Protein AF-A0A9D1EQZ9-F1 (afdb_monomer_lite)

Organism: NCBI:txid2840858

pLDDT: mean 74.22, std 6.94, range [53.31, 83.31]

Radius of gyration: 10.65 Å; chains: 1; bounding box: 25×18×27 Å

Sequence (60 aa):
KTRAFYGCSKLKSVKISSSKIKTAGSQCFGKISSKAVVKAPAKKAAAYKKLFKYSRIQKA

Foldseek 3Di:
DQAQCAQVAVAAEAEDPDPPDPAHHQNNCHNYHPNHAYAYAPVCLVVVVVRHVDPHYDHD

Secondary structure (DSSP, 8-state):
---SSTT-TT--EEE---S------TTTTTT--TT-EEEE-TTTHHHHHHHS--TTEEE-

Structure (mmCIF, N/CA/C/O backbone):
data_AF-A0A9D1EQZ9-F1
#
_entry.id   AF-A0A9D1EQZ9-F1
#
loop_
_atom_site.group_PDB
_atom_site.id
_atom_site.type_symbol
_atom_site.label_atom_id
_atom_site.label_alt_id
_atom_site.label_comp_id
_atom_site.label_asym_id
_atom_site.label_entity_id
_atom_site.label_seq_id
_atom_site.pdbx_PDB_ins_code
_atom_site.Cartn_x
_atom_site.Cartn_y
_atom_site.Cartn_z
_atom_site.occupancy
_atom_site.B_iso_or_equiv
_atom_site.auth_seq_id
_atom_site.auth_comp_id
_atom_site.auth_asym_id
_atom_site.auth_atom_id
_atom_site.pdbx_PDB_model_num
ATOM 1 N N . LYS A 1 1 ? 13.837 0.250 10.235 1.00 53.31 1 LYS A N 1
ATOM 2 C CA . LYS A 1 1 ? 12.578 0.270 11.029 1.00 53.31 1 LYS A CA 1
ATOM 3 C C . LYS A 1 1 ? 11.467 -0.414 10.235 1.00 53.31 1 LYS A C 1
ATOM 5 O O . LYS A 1 1 ? 11.302 -0.097 9.066 1.00 53.31 1 LYS A O 1
ATOM 10 N N . THR A 1 2 ? 10.749 -1.364 10.834 1.00 69.75 2 THR A N 1
ATOM 11 C CA . THR A 1 2 ? 9.770 -2.238 10.149 1.00 69.75 2 THR A CA 1
ATOM 12 C C . THR A 1 2 ? 8.323 -1.732 10.189 1.00 69.75 2 THR A C 1
ATOM 14 O O . THR A 1 2 ? 7.496 -2.209 9.417 1.00 69.75 2 THR A O 1
ATOM 17 N N . ARG A 1 3 ? 8.019 -0.765 11.066 1.00 78.75 3 ARG A N 1
ATOM 18 C CA . ARG A 1 3 ? 6.681 -0.217 11.343 1.00 78.75 3 ARG A CA 1
ATOM 19 C C . ARG A 1 3 ? 6.727 1.316 11.265 1.00 78.75 3 ARG A C 1
ATOM 21 O O . ARG A 1 3 ? 7.124 1.954 12.231 1.00 78.75 3 ARG A O 1
ATOM 28 N N . ALA A 1 4 ? 6.403 1.898 10.109 1.00 78.00 4 ALA A N 1
ATOM 29 C CA . ALA A 1 4 ? 6.445 3.352 9.898 1.00 78.00 4 ALA A CA 1
ATOM 30 C C . ALA A 1 4 ? 5.097 4.036 10.192 1.00 78.00 4 ALA A C 1
ATOM 32 O O . ALA A 1 4 ? 5.054 5.034 10.897 1.00 78.00 4 ALA A O 1
ATOM 33 N N . PHE A 1 5 ? 3.999 3.461 9.695 1.00 79.25 5 PHE A N 1
ATOM 34 C CA . PHE A 1 5 ? 2.623 3.953 9.843 1.00 79.25 5 PHE A CA 1
ATOM 35 C C . PHE A 1 5 ? 1.729 2.945 10.580 1.00 79.25 5 PHE A C 1
ATOM 37 O O . PHE A 1 5 ? 0.516 2.896 10.375 1.00 79.25 5 PHE A O 1
ATOM 44 N N . TYR A 1 6 ? 2.330 2.094 11.411 1.00 80.50 6 TYR A N 1
ATOM 45 C CA . TYR A 1 6 ? 1.611 1.025 12.089 1.00 80.50 6 TYR A CA 1
ATOM 46 C C . TYR A 1 6 ? 0.642 1.583 13.140 1.00 80.50 6 TYR A C 1
ATOM 48 O O . TYR A 1 6 ? 1.057 2.339 14.014 1.00 80.50 6 TYR A O 1
ATOM 56 N N . GLY A 1 7 ? -0.637 1.205 13.067 1.00 82.62 7 GLY A N 1
ATOM 57 C CA . GLY A 1 7 ? -1.682 1.686 13.985 1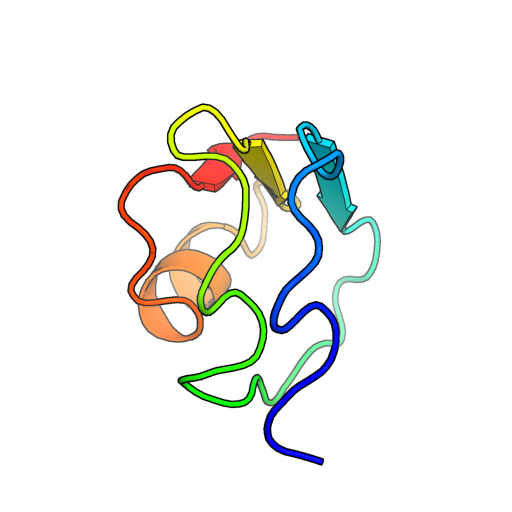.00 82.62 7 GLY A CA 1
ATOM 58 C C . GLY A 1 7 ? -2.276 3.048 13.619 1.00 82.62 7 GLY A C 1
ATOM 59 O O . GLY A 1 7 ? -3.071 3.598 14.380 1.00 82.62 7 GLY A O 1
ATOM 60 N N . CYS A 1 8 ? -1.923 3.603 12.456 1.00 81.62 8 CYS A N 1
ATOM 61 C CA . CYS A 1 8 ? -2.446 4.892 12.024 1.00 81.62 8 CYS A CA 1
ATOM 62 C C . CYS A 1 8 ? -3.849 4.743 11.402 1.00 81.62 8 CYS A C 1
ATOM 64 O O . CYS A 1 8 ? -4.018 4.656 10.185 1.00 81.62 8 CYS A O 1
ATOM 66 N N . SER A 1 9 ? -4.877 4.723 12.253 1.00 78.44 9 SER A N 1
ATOM 67 C CA . SER A 1 9 ? -6.286 4.519 11.874 1.00 78.44 9 SER A CA 1
ATOM 68 C C . SER A 1 9 ? -6.875 5.638 11.005 1.00 78.44 9 SER A C 1
ATOM 70 O O . SER A 1 9 ? -7.756 5.388 10.180 1.00 78.44 9 SER A O 1
ATOM 72 N N . LYS A 1 10 ? -6.367 6.870 11.142 1.00 83.31 10 LYS A N 1
ATOM 73 C CA . LYS A 1 10 ? -6.790 8.043 10.355 1.00 83.31 10 LYS A CA 1
ATOM 74 C C . LYS A 1 10 ? -6.064 8.172 9.008 1.00 83.31 10 LYS A C 1
ATOM 76 O O . LYS A 1 10 ? -6.456 9.001 8.187 1.00 83.31 10 LYS A O 1
ATOM 81 N N . LEU A 1 11 ? -5.029 7.367 8.756 1.00 80.88 11 LEU A N 1
ATOM 82 C CA . LEU A 1 11 ? -4.234 7.443 7.532 1.00 80.88 11 LEU A CA 1
ATOM 83 C C . LEU A 1 11 ? -5.021 6.853 6.353 1.00 80.88 11 LEU A C 1
ATOM 85 O O . LEU A 1 11 ? -5.194 5.640 6.254 1.00 80.88 11 LEU A O 1
ATOM 89 N N . LYS A 1 12 ? -5.515 7.723 5.466 1.00 81.62 12 LYS A N 1
ATOM 90 C CA . LYS A 1 12 ? -6.309 7.338 4.282 1.00 81.62 12 LYS A CA 1
ATOM 91 C C . LYS A 1 12 ? -5.555 7.493 2.959 1.00 81.62 12 LYS A C 1
ATOM 93 O O . LYS A 1 12 ? -5.921 6.856 1.980 1.00 81.62 12 LYS A O 1
ATOM 98 N N . SER A 1 13 ? -4.521 8.329 2.903 1.00 81.62 13 SER A N 1
ATOM 99 C CA . SER A 1 13 ? -3.772 8.607 1.675 1.00 81.62 13 SER A CA 1
ATOM 100 C C . SER A 1 13 ? -2.292 8.785 1.988 1.00 81.62 13 SER A C 1
ATOM 102 O O . SER A 1 13 ? -1.940 9.526 2.902 1.00 81.62 13 SER A O 1
ATOM 104 N N . VAL A 1 14 ? -1.430 8.114 1.228 1.00 80.06 14 VAL A N 1
ATOM 105 C CA . VAL A 1 14 ? 0.028 8.235 1.317 1.00 80.06 14 VAL A CA 1
ATOM 106 C C . VAL A 1 14 ? 0.558 8.481 -0.081 1.00 80.06 14 VAL A C 1
ATOM 108 O O . VAL A 1 14 ? 0.455 7.607 -0.936 1.00 80.06 14 VAL A O 1
ATOM 111 N N . LYS A 1 15 ? 1.127 9.659 -0.332 1.00 82.12 15 LYS A N 1
ATOM 112 C CA . LYS A 1 15 ? 1.768 9.967 -1.612 1.00 82.12 15 LYS A CA 1
ATOM 113 C C . LYS A 1 15 ? 3.270 9.785 -1.482 1.00 82.12 15 LYS A C 1
ATOM 115 O O . LYS A 1 15 ? 3.928 10.464 -0.703 1.00 82.12 15 LYS A O 1
ATOM 120 N N . ILE A 1 16 ? 3.807 8.882 -2.283 1.00 77.81 16 ILE A N 1
ATOM 121 C CA . ILE A 1 16 ? 5.233 8.660 -2.419 1.00 77.81 16 ILE A CA 1
ATOM 122 C C . ILE A 1 16 ? 5.674 9.351 -3.705 1.00 77.81 16 ILE A C 1
ATOM 124 O O . ILE A 1 16 ? 5.383 8.885 -4.801 1.00 77.81 16 ILE A O 1
ATOM 128 N N . SER A 1 17 ? 6.385 10.464 -3.574 1.00 78.31 17 SER A N 1
ATOM 129 C CA . SER A 1 17 ? 7.028 11.167 -4.693 1.00 78.31 17 SER A CA 1
ATOM 130 C C . SER A 1 17 ? 8.466 10.699 -4.938 1.00 78.31 17 SER A C 1
ATOM 132 O O . SER A 1 17 ? 9.016 10.917 -6.014 1.00 78.31 17 SER A O 1
ATOM 134 N N . SER A 1 18 ? 9.081 10.035 -3.956 1.00 74.19 18 SER A N 1
ATOM 135 C CA . SER A 1 18 ? 10.471 9.593 -4.056 1.00 74.19 18 SER A CA 1
ATOM 136 C C . SER A 1 18 ? 10.616 8.377 -4.967 1.00 74.19 18 SER A C 1
ATOM 138 O O . SER A 1 18 ? 9.838 7.430 -4.887 1.00 74.19 18 SER A O 1
ATOM 140 N N . SER A 1 19 ? 11.656 8.388 -5.799 1.00 68.81 19 SER A N 1
ATOM 141 C CA . SER A 1 19 ? 12.033 7.316 -6.727 1.00 68.81 19 SER A CA 1
ATOM 142 C C . SER A 1 19 ? 13.139 6.400 -6.181 1.00 68.81 19 SER A C 1
ATOM 144 O O . SER A 1 19 ? 13.529 5.436 -6.845 1.00 68.81 19 SER A O 1
ATOM 146 N N . LYS A 1 20 ? 13.668 6.677 -4.982 1.00 75.25 20 LYS A N 1
ATOM 147 C CA . LYS A 1 20 ? 14.847 5.997 -4.412 1.00 75.25 20 LYS A CA 1
ATOM 148 C C . LYS A 1 20 ? 14.524 5.017 -3.275 1.00 75.25 20 LYS A C 1
ATOM 150 O O . LYS A 1 20 ? 15.446 4.569 -2.599 1.00 75.25 20 LYS A O 1
ATOM 155 N N . ILE A 1 21 ? 13.258 4.655 -3.044 1.00 71.25 21 ILE A N 1
ATOM 156 C CA . ILE A 1 21 ? 12.922 3.715 -1.960 1.00 71.25 21 ILE A CA 1
ATOM 157 C C . ILE A 1 21 ? 13.367 2.312 -2.367 1.00 71.25 21 ILE A C 1
ATOM 159 O O . ILE A 1 21 ? 12.853 1.733 -3.321 1.00 71.25 21 ILE A O 1
ATOM 163 N N . LYS A 1 22 ? 14.364 1.803 -1.641 1.00 69.88 22 LYS A N 1
ATOM 164 C CA . LYS A 1 22 ? 14.947 0.471 -1.840 1.00 69.88 22 LYS A CA 1
ATOM 165 C C . LYS A 1 22 ? 14.268 -0.586 -0.973 1.00 69.88 22 LYS A C 1
ATOM 167 O O . LYS A 1 22 ? 14.138 -1.728 -1.390 1.00 69.88 22 LYS A O 1
ATOM 172 N N . THR A 1 23 ? 13.826 -0.199 0.220 1.00 69.81 23 THR A N 1
ATOM 173 C CA . THR A 1 23 ? 13.299 -1.117 1.229 1.00 69.81 23 THR A CA 1
ATOM 174 C C . THR A 1 23 ? 12.078 -0.531 1.917 1.00 69.81 23 THR A C 1
ATOM 176 O O . THR A 1 23 ? 12.010 0.657 2.232 1.00 69.81 23 THR A O 1
ATOM 179 N N . ALA A 1 24 ? 11.109 -1.401 2.167 1.00 72.25 24 ALA A N 1
ATOM 180 C CA . ALA A 1 24 ? 9.951 -1.130 2.991 1.00 72.25 24 ALA A CA 1
ATOM 181 C C . ALA A 1 24 ? 9.779 -2.282 3.977 1.00 72.25 24 ALA A C 1
ATOM 183 O O . ALA A 1 24 ? 9.904 -3.445 3.601 1.00 72.25 24 ALA A O 1
ATOM 184 N N . GLY A 1 25 ? 9.500 -1.968 5.240 1.00 72.12 25 GLY A N 1
ATOM 185 C CA . GLY A 1 25 ? 9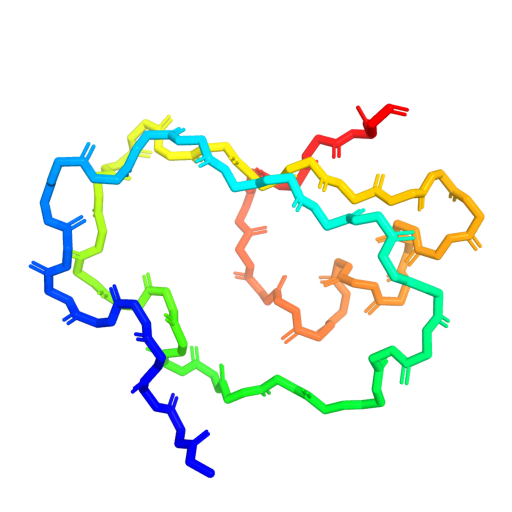.127 -2.988 6.213 1.00 72.12 25 GLY A CA 1
ATOM 186 C C . GLY A 1 25 ? 7.783 -3.617 5.849 1.00 72.12 25 GLY A C 1
ATOM 187 O O . GLY A 1 25 ? 6.855 -2.904 5.462 1.00 72.12 25 GLY A O 1
ATOM 188 N N . SER A 1 26 ? 7.647 -4.936 6.020 1.00 72.00 26 SER A N 1
ATOM 189 C CA . SER A 1 26 ? 6.394 -5.644 5.699 1.00 72.00 26 SER A CA 1
ATOM 190 C C . SER A 1 26 ? 5.200 -5.140 6.520 1.00 72.00 26 SER A C 1
ATOM 192 O O . SER A 1 26 ? 4.066 -5.176 6.052 1.00 72.00 26 SER A O 1
ATOM 194 N N . GLN A 1 27 ? 5.460 -4.596 7.714 1.00 75.38 27 GLN A N 1
ATOM 195 C CA . GLN A 1 27 ? 4.460 -4.028 8.619 1.00 75.38 27 GLN A CA 1
ATOM 196 C C . GLN A 1 27 ? 4.395 -2.496 8.578 1.00 75.38 27 GLN A C 1
ATOM 198 O O . GLN A 1 27 ? 3.735 -1.894 9.429 1.00 75.38 27 GLN A O 1
ATOM 203 N N . CYS A 1 28 ? 5.033 -1.837 7.602 1.00 77.69 28 CYS A N 1
ATOM 204 C CA . CYS A 1 28 ? 5.040 -0.374 7.527 1.00 77.69 28 CYS A CA 1
ATOM 205 C C . CYS A 1 28 ? 3.633 0.226 7.488 1.00 77.69 28 CYS A C 1
ATOM 207 O O . CYS A 1 28 ? 3.450 1.340 7.957 1.00 77.69 28 CYS A O 1
ATOM 209 N N . PHE A 1 29 ? 2.664 -0.531 6.982 1.00 77.69 29 PHE A N 1
ATOM 210 C CA . PHE A 1 29 ? 1.267 -0.149 6.832 1.00 77.69 29 PHE A CA 1
ATOM 211 C C . PHE A 1 29 ? 0.319 -1.077 7.614 1.00 77.69 29 PHE A C 1
ATOM 213 O O . PHE A 1 29 ? -0.843 -1.215 7.262 1.00 77.69 29 PHE A O 1
ATOM 220 N N . GLY A 1 30 ? 0.774 -1.777 8.655 1.00 76.06 30 GLY A N 1
ATOM 221 C CA . GLY A 1 30 ? -0.131 -2.613 9.460 1.00 76.06 30 GLY A CA 1
ATOM 222 C C . GLY A 1 30 ? -1.123 -1.771 10.279 1.00 76.06 30 GLY A C 1
ATOM 223 O O . GLY A 1 30 ? -0.781 -0.683 10.730 1.00 76.06 30 GLY A O 1
ATOM 224 N N . LYS A 1 31 ? -2.352 -2.259 10.492 1.00 80.12 31 LYS A N 1
ATOM 225 C CA . LYS A 1 31 ? -3.399 -1.549 11.264 1.00 80.12 31 LYS A CA 1
ATOM 226 C C . LYS A 1 31 ? -3.707 -0.113 10.776 1.00 80.12 31 L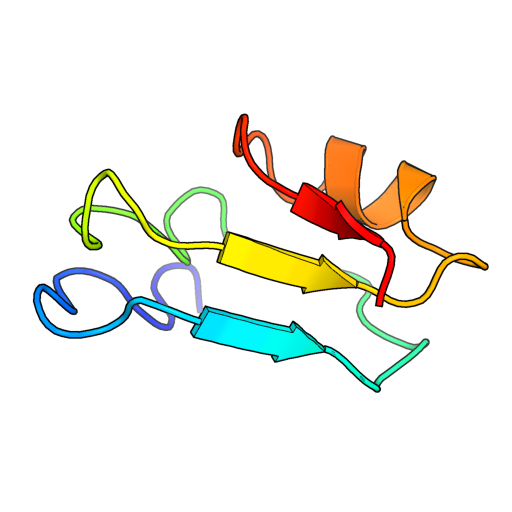YS A C 1
ATOM 228 O O . LYS A 1 31 ? -4.079 0.740 11.580 1.00 80.12 31 LYS A O 1
ATOM 233 N N . ILE A 1 32 ? -3.541 0.173 9.482 1.00 83.06 32 ILE A N 1
ATOM 234 C CA . ILE A 1 32 ? -4.034 1.426 8.880 1.00 83.06 32 ILE A CA 1
ATOM 235 C C . ILE A 1 32 ? -5.510 1.300 8.494 1.00 83.06 32 ILE A C 1
ATOM 237 O O . ILE A 1 32 ? -6.085 0.211 8.541 1.00 83.06 32 ILE A O 1
ATOM 241 N N . SER A 1 33 ? -6.121 2.411 8.079 1.00 78.81 33 SER A N 1
ATOM 242 C CA . SER A 1 33 ? -7.482 2.396 7.541 1.00 78.81 33 SER A CA 1
ATOM 243 C C . SER A 1 33 ? -7.603 1.393 6.393 1.00 78.81 33 SER A C 1
ATOM 245 O O . SER A 1 33 ? -6.805 1.410 5.458 1.00 78.81 33 SER A O 1
ATOM 247 N N . SER A 1 34 ? -8.643 0.557 6.409 1.00 74.25 34 SER A N 1
ATOM 248 C CA . SER A 1 34 ? -8.905 -0.395 5.324 1.00 74.25 34 SER A CA 1
ATOM 249 C C . SER A 1 34 ? -9.009 0.302 3.962 1.00 74.25 34 SER A C 1
ATOM 251 O O . SER A 1 34 ? -8.609 -0.265 2.950 1.00 74.25 34 SER A O 1
ATOM 253 N N . LYS A 1 35 ? -9.479 1.556 3.926 1.00 76.38 35 LYS A N 1
ATOM 254 C CA . LYS A 1 35 ? -9.612 2.401 2.725 1.00 76.38 35 LYS A CA 1
ATOM 255 C C . LYS A 1 35 ? -8.341 3.181 2.359 1.00 76.38 35 LYS A C 1
ATOM 257 O O . LYS A 1 35 ? -8.403 4.048 1.494 1.00 76.38 35 LYS A O 1
ATOM 262 N N . ALA A 1 36 ? -7.211 2.918 3.009 1.00 77.38 36 ALA A N 1
ATOM 263 C CA . ALA A 1 36 ? -5.985 3.646 2.735 1.00 77.38 36 ALA A CA 1
ATOM 264 C C . ALA A 1 36 ? -5.474 3.405 1.307 1.00 77.38 36 ALA A C 1
ATOM 266 O O . ALA A 1 36 ? -5.405 2.270 0.830 1.00 77.38 36 ALA A O 1
ATOM 267 N N . VAL A 1 37 ? -5.086 4.491 0.641 1.00 80.19 37 VAL A N 1
ATOM 268 C CA . VAL A 1 37 ? -4.540 4.495 -0.715 1.00 80.19 37 VAL A CA 1
ATOM 269 C C . VAL A 1 37 ? -3.081 4.926 -0.668 1.00 80.19 37 VAL A C 1
ATOM 271 O O . VAL A 1 37 ? -2.759 5.993 -0.146 1.00 80.19 37 VAL A O 1
ATOM 274 N N . VAL A 1 38 ? -2.193 4.126 -1.257 1.00 80.06 38 VAL A N 1
ATOM 275 C CA . VAL A 1 38 ? -0.783 4.498 -1.424 1.00 80.06 38 VAL A CA 1
ATOM 276 C C . VAL A 1 38 ? -0.564 4.903 -2.877 1.00 80.06 38 VAL A C 1
ATOM 278 O O . VAL A 1 38 ? -0.594 4.055 -3.765 1.00 80.06 38 VAL A O 1
ATOM 281 N N . LYS A 1 39 ? -0.361 6.196 -3.132 1.00 81.25 39 LYS A N 1
ATOM 282 C CA . LYS A 1 39 ? -0.012 6.734 -4.449 1.00 81.25 39 LYS A CA 1
ATOM 283 C C . LYS A 1 39 ? 1.493 6.618 -4.660 1.00 81.25 39 LYS A C 1
ATOM 285 O O . LYS A 1 39 ? 2.259 7.252 -3.937 1.00 81.25 39 LYS A O 1
ATOM 290 N N . ALA A 1 40 ? 1.914 5.825 -5.639 1.00 78.06 40 ALA A N 1
ATOM 291 C CA . ALA A 1 40 ? 3.321 5.629 -5.987 1.00 78.06 40 ALA A CA 1
ATOM 292 C C . ALA A 1 40 ? 3.625 6.141 -7.406 1.00 78.06 40 ALA A C 1
ATOM 294 O O . ALA A 1 40 ? 2.748 6.086 -8.271 1.00 78.06 40 ALA A O 1
ATOM 295 N N . PRO A 1 41 ? 4.862 6.583 -7.698 1.00 76.50 41 PRO A N 1
ATOM 296 C CA . PRO A 1 41 ? 5.211 7.097 -9.017 1.00 76.50 41 PRO A CA 1
ATOM 297 C C . PRO A 1 41 ? 5.077 5.987 -10.064 1.00 76.50 41 PRO A C 1
ATOM 299 O O . PRO A 1 41 ? 5.624 4.899 -9.868 1.00 76.50 41 PRO A O 1
ATOM 302 N N . ALA A 1 42 ? 4.418 6.254 -11.197 1.00 71.75 42 ALA A N 1
ATOM 303 C CA . ALA A 1 42 ? 4.166 5.249 -12.239 1.00 71.75 42 ALA A CA 1
ATOM 304 C C . ALA A 1 42 ? 5.442 4.509 -12.690 1.00 71.75 42 ALA A C 1
ATOM 306 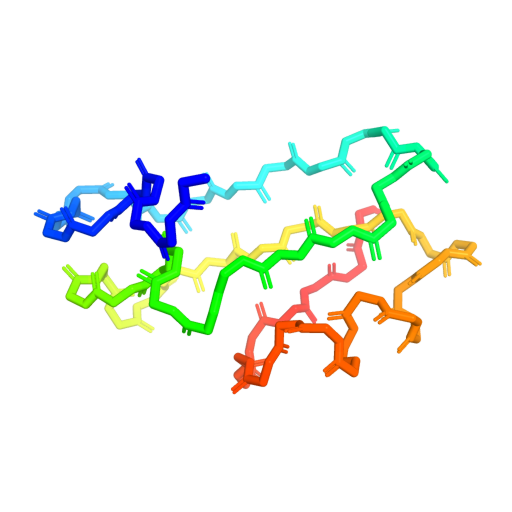O O . ALA A 1 42 ? 5.426 3.287 -12.827 1.00 71.75 42 ALA A O 1
ATOM 307 N N . LYS A 1 43 ? 6.574 5.226 -12.787 1.00 73.38 43 LYS A N 1
ATOM 308 C CA . LYS A 1 43 ? 7.894 4.674 -13.151 1.00 73.38 43 LYS A CA 1
ATOM 309 C C . LYS A 1 43 ? 8.389 3.563 -12.218 1.00 73.38 43 LYS A C 1
ATOM 311 O O . LYS A 1 43 ? 9.176 2.725 -12.640 1.00 73.38 43 LYS A O 1
ATOM 316 N N . LYS A 1 44 ? 7.961 3.552 -10.950 1.00 73.19 44 LYS A N 1
ATOM 317 C CA . LYS A 1 44 ? 8.344 2.522 -9.969 1.00 73.19 44 LYS A CA 1
ATOM 318 C C . LYS A 1 44 ? 7.163 1.797 -9.336 1.00 73.19 44 LYS A C 1
ATOM 320 O O . LYS A 1 44 ? 7.381 0.929 -8.499 1.00 73.19 44 LYS A O 1
ATOM 325 N N . ALA A 1 45 ? 5.933 2.054 -9.773 1.00 71.44 45 ALA A N 1
ATOM 326 C CA . ALA A 1 45 ? 4.734 1.434 -9.218 1.00 71.44 45 ALA A CA 1
ATOM 327 C C . ALA A 1 45 ? 4.843 -0.101 -9.149 1.00 71.44 45 ALA A C 1
ATOM 329 O O . ALA A 1 45 ? 4.451 -0.685 -8.146 1.00 71.44 45 ALA A O 1
ATOM 330 N N . ALA A 1 46 ? 5.460 -0.750 -10.144 1.00 74.56 46 ALA A N 1
ATOM 331 C CA . ALA A 1 46 ? 5.694 -2.197 -10.141 1.00 74.56 46 ALA A CA 1
ATOM 332 C C . ALA A 1 46 ? 6.642 -2.669 -9.019 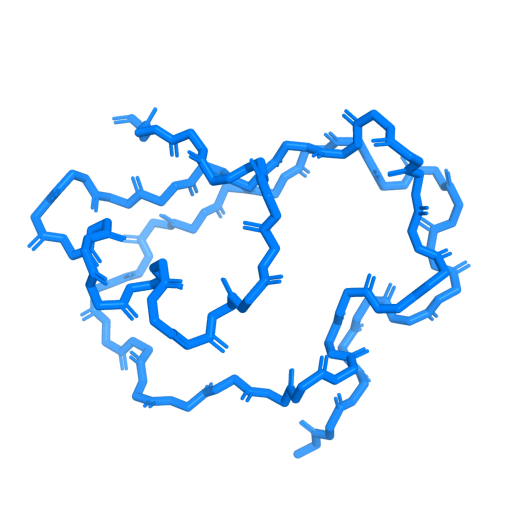1.00 74.56 46 ALA A C 1
ATOM 334 O O . ALA A 1 46 ? 6.344 -3.643 -8.330 1.00 74.56 46 ALA A O 1
ATOM 335 N N . ALA A 1 47 ? 7.754 -1.963 -8.791 1.00 78.12 47 ALA A N 1
ATOM 336 C CA . ALA A 1 47 ? 8.680 -2.266 -7.698 1.00 78.12 47 ALA A CA 1
ATOM 337 C C . ALA A 1 47 ? 8.015 -2.040 -6.334 1.00 78.12 47 ALA A C 1
ATOM 339 O O . ALA A 1 47 ? 8.138 -2.858 -5.426 1.00 78.12 47 ALA A O 1
ATOM 340 N N . TYR A 1 48 ? 7.230 -0.969 -6.217 1.00 75.69 48 TYR A N 1
ATOM 341 C CA . TYR A 1 48 ? 6.491 -0.648 -5.001 1.00 75.69 48 TYR A CA 1
ATOM 342 C C . TYR A 1 48 ? 5.378 -1.664 -4.737 1.00 75.69 48 TYR A C 1
ATOM 344 O O . TYR A 1 48 ? 5.170 -2.027 -3.589 1.00 75.69 48 TYR A O 1
ATOM 352 N N . LYS A 1 49 ? 4.733 -2.203 -5.778 1.00 73.00 49 LYS A N 1
ATOM 353 C CA . LYS A 1 49 ? 3.746 -3.293 -5.681 1.00 73.00 49 LYS A CA 1
ATOM 354 C C . LYS A 1 49 ? 4.344 -4.608 -5.190 1.00 73.00 49 LYS A C 1
ATOM 356 O O . LYS A 1 49 ? 3.650 -5.382 -4.544 1.00 73.00 49 LYS A O 1
ATOM 361 N N . LYS A 1 50 ? 5.633 -4.844 -5.452 1.00 74.81 50 LYS A N 1
ATOM 362 C CA . LYS A 1 50 ? 6.374 -5.979 -4.883 1.00 74.81 50 LYS A CA 1
ATOM 363 C C . LYS A 1 50 ? 6.812 -5.719 -3.438 1.00 74.81 50 LYS A C 1
ATOM 365 O O . LYS A 1 50 ? 6.708 -6.613 -2.606 1.00 74.81 50 LYS A O 1
ATOM 370 N N . LEU A 1 51 ? 7.283 -4.506 -3.138 1.00 74.38 51 LEU A N 1
ATOM 371 C CA . LEU A 1 51 ? 7.774 -4.119 -1.807 1.00 74.38 51 LEU A CA 1
ATOM 372 C C . LEU A 1 51 ? 6.650 -4.009 -0.776 1.00 74.38 51 LEU A C 1
ATOM 374 O O . LEU A 1 51 ? 6.744 -4.518 0.337 1.00 74.38 51 LEU A O 1
ATOM 378 N N . PHE A 1 52 ? 5.573 -3.339 -1.159 1.00 72.00 52 PHE A N 1
ATOM 379 C CA . PHE A 1 52 ? 4.365 -3.230 -0.378 1.00 72.00 52 PHE A CA 1
ATOM 380 C C . PHE A 1 52 ? 3.397 -4.266 -0.947 1.00 72.00 52 PHE A C 1
ATOM 382 O O . PHE A 1 52 ? 2.711 -3.991 -1.927 1.00 72.00 52 PHE A O 1
ATOM 389 N N . LYS A 1 53 ? 3.311 -5.451 -0.322 1.00 64.44 53 LYS A N 1
ATOM 390 C CA . LYS A 1 53 ? 2.248 -6.463 -0.546 1.00 64.44 53 LYS A CA 1
ATOM 391 C C . LYS A 1 53 ? 0.852 -5.941 -0.133 1.00 64.44 53 LYS A C 1
ATOM 393 O O . LYS A 1 53 ? 0.028 -6.656 0.423 1.00 64.44 53 LYS A O 1
ATOM 398 N N . TYR A 1 54 ? 0.599 -4.658 -0.352 1.00 64.12 54 TYR A N 1
ATOM 399 C CA . TYR A 1 54 ? -0.651 -3.981 -0.091 1.00 64.12 54 TYR A CA 1
ATOM 400 C C . TYR A 1 54 ? -1.490 -4.003 -1.363 1.00 64.12 54 TYR A C 1
ATOM 402 O O . TYR A 1 54 ? -1.031 -3.629 -2.441 1.00 64.12 54 TYR A O 1
ATOM 410 N N . SER A 1 55 ? -2.747 -4.405 -1.232 1.00 55.75 55 SER A N 1
ATOM 411 C CA . SER A 1 55 ? -3.667 -4.585 -2.357 1.00 55.75 55 SER A CA 1
ATOM 412 C C . SER A 1 55 ? -4.125 -3.275 -3.019 1.00 55.75 55 SER A C 1
ATOM 414 O O . SER A 1 55 ? -4.813 -3.322 -4.034 1.00 55.75 55 SER A O 1
ATOM 416 N N . ARG A 1 56 ? -3.744 -2.097 -2.491 1.00 62.97 56 ARG A N 1
ATOM 417 C CA . ARG A 1 56 ? -4.264 -0.778 -2.917 1.00 62.97 56 ARG A CA 1
ATOM 418 C C . ARG A 1 56 ? -3.184 0.267 -3.220 1.00 62.97 56 ARG A C 1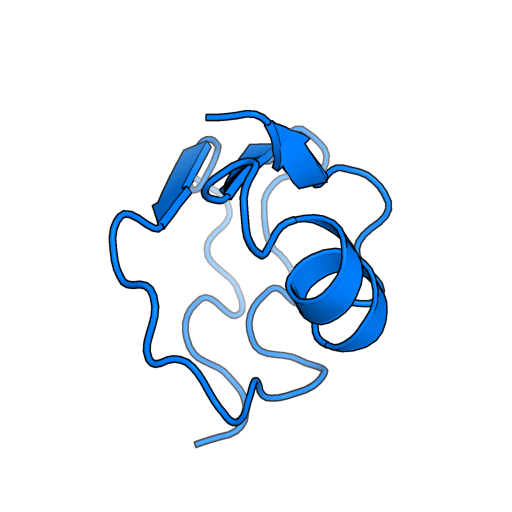
ATOM 420 O O . ARG A 1 56 ? -3.271 1.417 -2.787 1.00 62.97 56 ARG A O 1
ATOM 427 N N . ILE A 1 57 ? -2.163 -0.121 -3.983 1.00 67.62 57 ILE A N 1
ATOM 428 C CA . ILE A 1 57 ? -1.237 0.853 -4.581 1.00 67.62 57 ILE A CA 1
ATOM 429 C C . ILE A 1 57 ? -1.904 1.470 -5.809 1.00 67.62 57 ILE A C 1
ATOM 431 O O . ILE A 1 57 ? -2.170 0.772 -6.788 1.00 67.62 57 ILE A O 1
ATOM 435 N N . GLN A 1 58 ? -2.156 2.774 -5.760 1.00 65.19 58 GLN A N 1
ATOM 436 C CA . GLN A 1 58 ? -2.605 3.547 -6.912 1.00 65.19 58 GLN A CA 1
ATOM 437 C C . GLN A 1 58 ? -1.416 4.239 -7.580 1.00 65.19 58 GLN A C 1
ATOM 439 O O . GLN A 1 58 ? -0.422 4.585 -6.936 1.00 65.19 58 GLN A O 1
ATOM 444 N N . LYS A 1 59 ? -1.505 4.424 -8.897 1.00 56.94 59 LYS A N 1
ATOM 445 C CA . LYS A 1 59 ? -0.537 5.234 -9.638 1.00 56.94 59 LYS A CA 1
ATOM 446 C C . LYS A 1 59 ? -0.760 6.700 -9.240 1.00 56.94 59 LYS A C 1
ATOM 448 O O . LYS A 1 59 ? -1.906 7.136 -9.145 1.00 56.94 59 LYS A O 1
ATOM 453 N N . ALA A 1 60 ? 0.321 7.392 -8.888 1.00 57.22 60 ALA A N 1
ATOM 454 C CA . ALA A 1 60 ? 0.321 8.826 -8.612 1.00 57.22 60 ALA A CA 1
ATOM 455 C C . ALA A 1 60 ? 0.178 9.633 -9.900 1.00 57.22 60 ALA A C 1
ATOM 457 O O . ALA A 1 60 ? 0.718 9.162 -10.930 1.00 57.22 60 ALA A O 1
#